Protein AF-A0A969GV10-F1 (afdb_monomer)

pLDDT: mean 94.23, std 7.37, range [53.69, 98.62]

Solvent-accessible surface area (backbone atoms only — not comparable to full-atom values): 3915 Å² total; per-residue (Å²): 134,85,73,63,50,64,48,79,40,81,35,82,61,45,70,70,53,46,52,46,46,47,44,40,36,71,79,59,58,25,76,41,40,32,33,38,29,73,34,71,79,61,63,81,68,44,54,66,35,39,53,48,42,44,75,39,63,27,82,44,63,45,78,43,87,52,74,120

Foldseek 3Di:
DDQAQEDEQAFDLDPVSLQVLVCCCPVRVRNAYEYEYECLPCPPVCVNSQVSNVVSPHPYYYYHYDVD

Structure (mmCIF, N/CA/C/O backbone):
data_AF-A0A969GV10-F1
#
_entry.id   AF-A0A969GV10-F1
#
loop_
_atom_site.group_PDB
_atom_site.id
_atom_site.type_symbol
_atom_site.label_atom_id
_atom_site.label_alt_id
_atom_site.label_comp_id
_atom_site.label_asym_id
_atom_site.l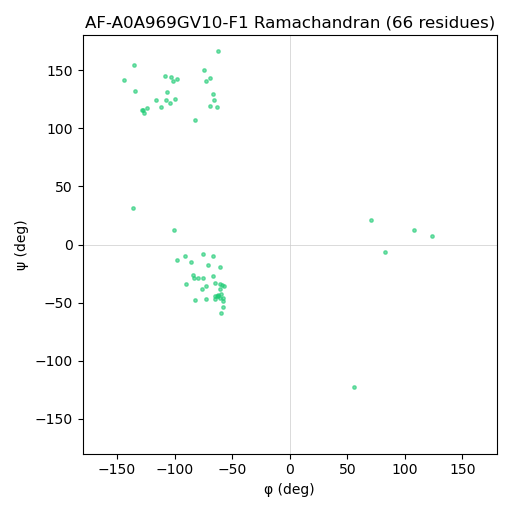abel_entity_id
_atom_site.label_seq_id
_atom_site.pdbx_PDB_ins_code
_atom_site.Cartn_x
_atom_site.Cartn_y
_atom_site.Cartn_z
_atom_site.occupancy
_atom_site.B_iso_or_equiv
_atom_site.auth_seq_id
_atom_site.auth_comp_id
_atom_site.auth_asym_id
_atom_site.auth_atom_id
_atom_site.pdbx_PDB_model_num
ATOM 1 N N . MET A 1 1 ? -24.425 7.458 8.263 1.00 53.69 1 MET A N 1
ATOM 2 C CA . MET A 1 1 ? -23.560 6.944 7.178 1.00 53.69 1 MET A CA 1
ATOM 3 C C . MET A 1 1 ? -22.382 6.244 7.829 1.00 53.69 1 MET A C 1
ATOM 5 O O . MET A 1 1 ? -21.718 6.878 8.640 1.00 53.69 1 MET A O 1
ATOM 9 N N . GLY A 1 2 ? -22.188 4.949 7.573 1.00 65.12 2 GLY A N 1
ATOM 10 C CA . GLY A 1 2 ? -21.029 4.213 8.090 1.00 65.12 2 GLY A CA 1
ATOM 11 C C . GLY A 1 2 ? -19.760 4.627 7.346 1.00 65.12 2 GLY A C 1
ATOM 12 O O . GLY A 1 2 ? -19.815 4.875 6.142 1.00 65.12 2 GLY A O 1
ATOM 13 N N . ARG A 1 3 ? -18.638 4.751 8.059 1.00 81.38 3 ARG A N 1
ATOM 14 C CA . ARG A 1 3 ? -17.320 4.906 7.430 1.00 81.38 3 ARG A CA 1
ATOM 15 C C . ARG A 1 3 ? -16.884 3.555 6.853 1.00 81.38 3 ARG A C 1
ATOM 17 O O . ARG A 1 3 ? -17.286 2.517 7.368 1.00 81.38 3 ARG A O 1
ATOM 24 N N . ALA A 1 4 ? -16.099 3.570 5.778 1.00 90.81 4 ALA A N 1
ATOM 25 C CA . ALA A 1 4 ? -15.585 2.341 5.182 1.00 90.81 4 ALA A CA 1
ATOM 26 C C . ALA A 1 4 ? -14.600 1.650 6.141 1.00 90.81 4 ALA A C 1
ATOM 28 O O 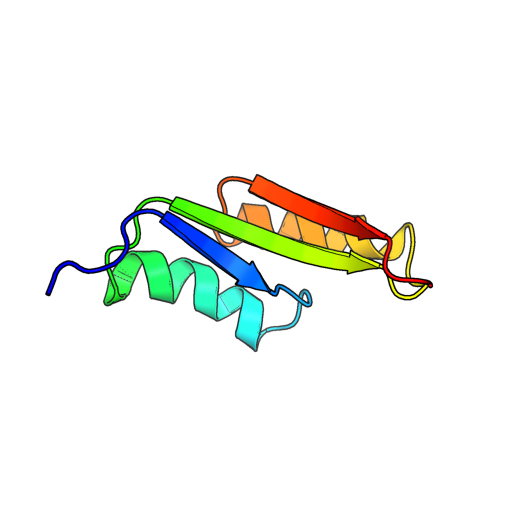. ALA A 1 4 ? -13.666 2.284 6.624 1.00 90.81 4 ALA A O 1
ATOM 29 N N . GLU A 1 5 ? -14.785 0.354 6.392 1.00 95.44 5 GLU A N 1
ATOM 30 C CA . GLU A 1 5 ? -13.876 -0.436 7.240 1.00 95.44 5 GLU A CA 1
ATOM 31 C C . GLU A 1 5 ? -12.648 -0.936 6.468 1.00 95.44 5 GLU A C 1
ATOM 33 O O . GLU A 1 5 ? -11.569 -1.096 7.042 1.00 95.44 5 GLU A O 1
ATOM 38 N N . LYS A 1 6 ? -12.805 -1.140 5.154 1.00 97.00 6 LYS A N 1
ATOM 39 C CA . LYS A 1 6 ? -11.786 -1.654 4.239 1.00 97.00 6 LYS A CA 1
ATOM 40 C C . LYS A 1 6 ? -11.740 -0.825 2.964 1.00 97.00 6 LYS A C 1
ATOM 42 O O . LYS A 1 6 ? -12.780 -0.571 2.358 1.00 97.00 6 LYS A O 1
ATOM 47 N N . VAL A 1 7 ? -10.541 -0.426 2.546 1.00 97.56 7 VAL A N 1
ATOM 48 C CA . VAL A 1 7 ? -10.333 0.418 1.359 1.00 97.56 7 VAL A CA 1
ATOM 49 C C . VAL A 1 7 ? -9.181 -0.081 0.495 1.00 97.56 7 VAL A C 1
ATOM 51 O O . VAL A 1 7 ? -8.237 -0.705 0.984 1.00 97.56 7 VAL A O 1
ATOM 54 N N . VAL A 1 8 ? -9.251 0.255 -0.794 1.00 98.12 8 VAL A N 1
ATOM 55 C CA . VAL A 1 8 ? -8.131 0.146 -1.732 1.00 98.12 8 VAL A CA 1
ATOM 56 C C . VAL A 1 8 ? -7.634 1.556 -2.040 1.00 98.12 8 VAL A C 1
ATOM 58 O O . VAL A 1 8 ? -8.408 2.409 -2.467 1.00 98.12 8 VAL A O 1
ATOM 61 N N . LEU A 1 9 ? -6.348 1.798 -1.809 1.00 98.12 9 LEU A N 1
ATOM 62 C CA . LEU A 1 9 ? -5.663 3.053 -2.093 1.00 98.12 9 LEU A CA 1
ATOM 63 C C . LEU A 1 9 ? -4.806 2.889 -3.351 1.00 98.12 9 LEU A C 1
ATOM 65 O O . LEU A 1 9 ? -3.895 2.060 -3.376 1.00 98.12 9 LEU A O 1
ATOM 69 N N . ALA A 1 10 ? -5.059 3.713 -4.368 1.00 97.88 10 ALA A N 1
ATOM 70 C CA . ALA A 1 10 ? -4.123 3.879 -5.474 1.00 97.88 10 ALA A CA 1
ATOM 71 C C . ALA A 1 10 ? -2.811 4.464 -4.927 1.00 97.88 10 ALA A C 1
ATOM 73 O O . ALA A 1 10 ? -2.801 5.544 -4.331 1.00 97.88 10 ALA A O 1
ATOM 74 N N . TYR A 1 11 ? -1.717 3.725 -5.076 1.00 97.94 11 TYR A N 1
ATOM 75 C CA . TYR A 1 11 ? -0.479 3.977 -4.354 1.00 97.94 11 TYR A CA 1
ATOM 76 C C . TYR A 1 11 ? 0.701 4.099 -5.313 1.00 97.94 11 TYR A C 1
ATOM 78 O O . TYR A 1 11 ? 1.110 3.132 -5.946 1.00 97.94 11 TYR A O 1
ATOM 86 N N . SER A 1 12 ? 1.264 5.303 -5.394 1.00 94.81 12 SER A N 1
ATOM 87 C CA . SER A 1 12 ? 2.403 5.623 -6.263 1.00 94.81 12 SER A CA 1
ATOM 88 C C . SER A 1 12 ? 3.772 5.431 -5.603 1.00 94.81 12 SER A C 1
ATOM 90 O O . SER A 1 12 ? 4.790 5.571 -6.270 1.00 94.81 12 SER A O 1
ATOM 92 N N . GLY A 1 13 ? 3.831 5.207 -4.285 1.00 95.06 13 GLY A N 1
ATOM 93 C CA . GLY A 1 13 ? 5.088 5.223 -3.522 1.00 95.06 13 GLY A CA 1
ATOM 94 C C . GLY A 1 13 ? 5.570 6.615 -3.106 1.00 95.06 13 GLY A C 1
ATOM 95 O O . GLY A 1 13 ? 6.518 6.736 -2.320 1.00 95.06 13 GLY A O 1
ATOM 96 N N . GLY A 1 14 ? 4.902 7.674 -3.570 1.00 96.19 14 GLY A N 1
ATOM 97 C CA . GLY A 1 14 ? 5.169 9.057 -3.178 1.00 96.19 14 GLY A CA 1
ATOM 98 C C . GLY A 1 14 ? 4.946 9.320 -1.685 1.00 96.19 14 GLY A C 1
ATOM 99 O O . GLY A 1 14 ? 4.372 8.505 -0.958 1.00 96.19 14 GLY A O 1
ATOM 100 N N . VAL A 1 15 ? 5.424 10.469 -1.204 1.00 97.12 15 VAL A N 1
ATOM 101 C CA . VAL A 1 15 ? 5.229 10.882 0.198 1.00 97.12 15 VAL A CA 1
ATOM 102 C C . VAL A 1 15 ? 3.739 11.014 0.513 1.00 97.12 15 VAL A C 1
ATOM 104 O O . VAL A 1 15 ? 3.288 10.436 1.498 1.00 97.12 15 VAL A O 1
ATOM 107 N N . ASP A 1 16 ? 2.974 11.659 -0.367 1.00 97.44 16 ASP A N 1
ATOM 108 C CA . ASP A 1 16 ? 1.543 11.912 -0.165 1.00 97.44 16 ASP A CA 1
ATOM 109 C C . ASP A 1 16 ? 0.760 10.611 0.045 1.00 97.44 16 ASP A C 1
ATOM 111 O O . ASP A 1 16 ? 0.115 10.413 1.074 1.00 97.44 16 ASP A O 1
ATOM 115 N N . THR A 1 17 ? 0.904 9.659 -0.882 1.00 97.06 17 THR A N 1
ATOM 116 C CA . THR A 1 17 ? 0.220 8.360 -0.812 1.00 97.06 17 THR A CA 1
ATOM 117 C C . THR A 1 17 ? 0.707 7.505 0.360 1.00 97.06 17 THR A C 1
ATOM 119 O O . THR A 1 17 ? -0.066 6.719 0.906 1.00 97.06 17 THR A O 1
ATOM 122 N N . SER A 1 18 ? 1.953 7.687 0.811 1.00 97.88 18 SER A N 1
ATOM 123 C CA . SER A 1 18 ? 2.493 7.004 1.998 1.00 97.88 18 SER A CA 1
ATOM 124 C C . SER A 1 18 ? 1.922 7.542 3.305 1.00 97.88 18 SER A C 1
ATOM 126 O O . SER A 1 18 ? 1.683 6.759 4.220 1.00 97.88 18 SER A O 1
ATOM 128 N N . VAL A 1 19 ? 1.666 8.849 3.394 1.00 97.94 19 VAL A N 1
ATOM 129 C CA . VAL A 1 19 ? 1.037 9.480 4.567 1.00 97.94 19 VAL A CA 1
ATOM 130 C C . VAL A 1 19 ? -0.466 9.186 4.619 1.00 97.94 19 VAL A C 1
ATOM 132 O O . VAL A 1 19 ? -1.029 9.059 5.707 1.00 97.94 19 VAL A O 1
ATOM 135 N N . CYS A 1 20 ? -1.122 8.983 3.471 1.00 98.00 20 CYS A N 1
ATOM 136 C CA . CYS A 1 20 ? -2.536 8.602 3.430 1.00 98.00 20 CYS A CA 1
ATOM 137 C C . CYS A 1 20 ? -2.833 7.284 4.161 1.00 98.00 20 CYS A C 1
ATOM 139 O O . CYS A 1 20 ? -3.892 7.168 4.768 1.00 98.00 20 CYS A O 1
ATOM 141 N N . ILE A 1 21 ? -1.926 6.302 4.137 1.00 98.31 21 ILE A N 1
ATOM 142 C CA . ILE A 1 21 ? -2.146 4.992 4.775 1.00 98.31 21 ILE A CA 1
ATOM 143 C C . ILE A 1 21 ? -2.382 5.129 6.293 1.00 98.31 21 ILE A C 1
ATOM 145 O O . ILE A 1 21 ? -3.457 4.735 6.751 1.00 98.31 21 ILE A O 1
ATOM 149 N N . PRO A 1 22 ? -1.458 5.696 7.099 1.00 97.94 22 PRO A N 1
ATOM 150 C CA . PRO A 1 22 ? -1.704 5.885 8.526 1.00 97.94 22 PRO A CA 1
ATOM 151 C C . PRO A 1 22 ? -2.844 6.873 8.792 1.00 97.94 22 PRO A C 1
ATOM 153 O O . PRO A 1 22 ? -3.606 6.653 9.729 1.00 97.94 22 PRO A O 1
ATOM 156 N N . TYR A 1 23 ? -3.026 7.898 7.954 1.00 97.69 23 TYR A N 1
ATOM 157 C CA . TYR A 1 23 ? -4.120 8.864 8.098 1.00 97.69 23 TYR A CA 1
ATOM 158 C C . TYR A 1 23 ? -5.506 8.208 7.965 1.00 97.69 23 TYR A C 1
ATOM 160 O O . TYR A 1 23 ? -6.386 8.437 8.792 1.00 97.69 23 TYR A O 1
ATOM 168 N N . LEU A 1 24 ? -5.696 7.325 6.978 1.00 97.06 24 LEU A N 1
ATOM 169 C CA . LEU A 1 24 ? -6.936 6.555 6.813 1.00 97.06 24 LEU A CA 1
ATOM 170 C C . LEU A 1 24 ? -7.216 5.669 8.035 1.00 97.06 24 LEU A C 1
ATOM 172 O O . LEU A 1 24 ? -8.358 5.550 8.476 1.00 97.06 24 LEU A O 1
ATOM 176 N N . LYS A 1 25 ? -6.176 5.078 8.625 1.00 96.06 25 LYS A N 1
ATOM 177 C CA . LYS A 1 25 ? -6.336 4.221 9.805 1.00 96.06 25 LYS A CA 1
ATOM 178 C C . LYS A 1 25 ? -6.648 5.026 11.065 1.00 96.06 25 LYS A C 1
ATOM 180 O O . LYS A 1 25 ? -7.560 4.669 11.801 1.00 96.06 25 LYS A O 1
ATOM 185 N N . GLN A 1 26 ? -5.909 6.106 11.307 1.00 96.06 26 GLN A N 1
ATOM 186 C CA . GLN A 1 26 ? -5.968 6.868 12.558 1.00 96.06 26 GLN A CA 1
ATOM 187 C C . GLN A 1 26 ? -7.129 7.868 12.586 1.00 96.06 26 GLN A C 1
ATOM 189 O O . GLN A 1 26 ? -7.895 7.885 13.542 1.00 96.06 26 GLN A O 1
ATOM 194 N N . GLU A 1 27 ? -7.307 8.654 11.525 1.00 95.81 27 GLU A N 1
ATOM 195 C CA . GLU A 1 27 ? -8.291 9.748 11.499 1.00 95.81 27 GLU A CA 1
ATOM 196 C C . GLU A 1 27 ? -9.657 9.283 10.978 1.00 95.81 27 GLU A C 1
ATOM 198 O O . GLU A 1 27 ? -10.724 9.733 11.421 1.00 95.81 27 GLU A O 1
ATOM 203 N N . TRP A 1 28 ? -9.642 8.334 10.040 1.00 94.38 28 TRP A N 1
ATOM 204 C CA . TRP A 1 28 ? -10.861 7.819 9.418 1.00 94.38 28 TRP A CA 1
ATOM 205 C C . TRP A 1 28 ? -11.356 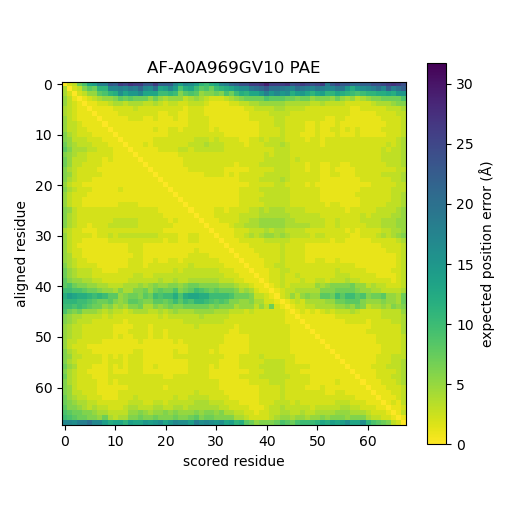6.514 10.040 1.00 94.38 28 TRP A C 1
ATOM 207 O O . TRP A 1 28 ? -12.521 6.172 9.842 1.00 94.38 28 TRP A O 1
ATOM 217 N N . GLY A 1 29 ? -10.543 5.836 10.854 1.00 95.31 29 GLY A N 1
ATOM 218 C CA . GLY A 1 29 ? -10.917 4.574 11.498 1.00 95.31 29 GLY A CA 1
ATOM 219 C C . GLY A 1 29 ? -11.008 3.399 10.523 1.00 95.31 29 GLY A C 1
ATOM 220 O O . GLY A 1 29 ? -11.689 2.415 10.806 1.00 95.31 29 GLY A O 1
ATOM 221 N N . VAL A 1 30 ? -10.355 3.499 9.362 1.00 97.25 30 VAL A N 1
ATOM 222 C CA . VAL A 1 30 ? -10.288 2.402 8.395 1.00 97.25 30 VAL A CA 1
ATOM 223 C C . VAL A 1 30 ? -9.427 1.292 8.989 1.00 97.25 30 VAL A C 1
ATOM 225 O O . VAL A 1 30 ? -8.247 1.489 9.275 1.00 97.25 30 VAL A O 1
ATOM 228 N N . SER A 1 31 ? -10.001 0.109 9.169 1.00 96.50 31 SER A N 1
ATOM 229 C CA . SER A 1 31 ? -9.293 -1.021 9.778 1.00 9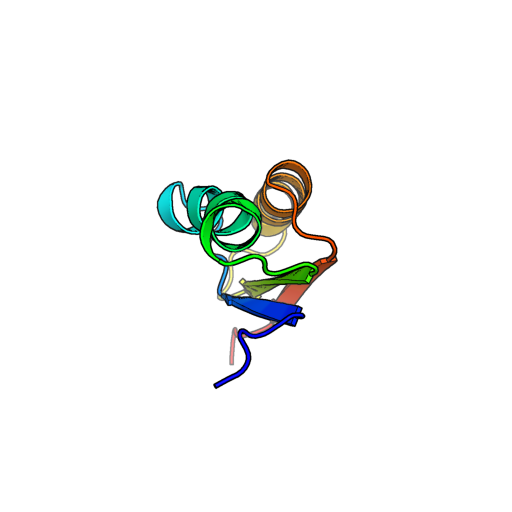6.50 31 SER A CA 1
ATOM 230 C C . SER A 1 31 ? -8.306 -1.657 8.800 1.00 96.50 31 SER A C 1
ATOM 232 O O . SER A 1 31 ? -7.181 -2.000 9.172 1.00 96.50 31 SER A O 1
ATOM 234 N N . GLU A 1 32 ? -8.691 -1.750 7.527 1.00 98.00 32 GLU A N 1
ATOM 235 C CA . GLU A 1 32 ? -7.911 -2.416 6.489 1.00 98.00 32 GLU A CA 1
ATOM 236 C C . GLU A 1 32 ? -7.625 -1.491 5.305 1.00 98.00 32 GLU A C 1
ATOM 238 O O . GLU A 1 32 ? -8.526 -1.068 4.579 1.00 98.00 32 GLU A O 1
ATOM 243 N N . VAL A 1 33 ? -6.341 -1.225 5.067 1.00 98.44 33 VAL A N 1
ATOM 244 C CA . VAL A 1 33 ? -5.876 -0.498 3.882 1.00 98.44 33 VAL A CA 1
ATOM 245 C C . VAL A 1 33 ? -5.108 -1.463 2.991 1.00 98.44 33 VAL A C 1
ATOM 247 O O . VAL A 1 33 ? -4.081 -2.011 3.394 1.00 98.44 33 VAL A O 1
ATOM 250 N N . ILE A 1 34 ? -5.609 -1.669 1.779 1.00 98.62 34 ILE A N 1
ATOM 251 C CA . ILE A 1 34 ? -4.917 -2.366 0.694 1.00 98.62 34 ILE A CA 1
ATOM 252 C C . ILE A 1 34 ? -4.375 -1.303 -0.256 1.00 98.62 34 ILE A C 1
ATOM 254 O O . ILE A 1 34 ? -5.052 -0.315 -0.524 1.00 98.62 34 ILE A O 1
ATOM 258 N N . THR A 1 35 ? -3.169 -1.492 -0.778 1.00 98.62 35 THR A N 1
ATOM 259 C CA . THR A 1 35 ? -2.604 -0.605 -1.802 1.00 98.62 35 THR A CA 1
ATOM 260 C C . THR A 1 35 ? -2.563 -1.290 -3.157 1.00 98.62 35 THR A C 1
ATOM 262 O O . THR A 1 35 ? -2.346 -2.500 -3.238 1.00 98.62 35 THR A O 1
ATOM 265 N N . LEU A 1 36 ? -2.775 -0.505 -4.209 1.00 97.94 36 LEU A N 1
ATOM 266 C CA . LEU A 1 36 ? -2.645 -0.922 -5.598 1.00 97.94 36 LEU A CA 1
ATOM 267 C C . LEU A 1 36 ? -1.725 0.061 -6.324 1.00 97.94 36 LEU A C 1
ATOM 269 O O . LEU A 1 36 ? -2.063 1.238 -6.456 1.00 97.94 36 LEU A O 1
ATOM 273 N N . ALA A 1 37 ? -0.581 -0.428 -6.787 1.00 96.56 37 ALA A N 1
ATOM 274 C CA . ALA A 1 37 ? 0.290 0.267 -7.723 1.00 96.56 37 ALA A CA 1
ATOM 275 C C . ALA A 1 37 ? 0.027 -0.253 -9.143 1.00 96.56 37 ALA A C 1
ATOM 277 O O . ALA A 1 37 ? -0.209 -1.445 -9.335 1.00 96.56 37 ALA A O 1
ATOM 278 N N . ALA A 1 38 ? 0.065 0.638 -10.129 1.00 94.94 38 ALA A N 1
ATOM 279 C CA . ALA A 1 38 ? 0.010 0.274 -11.540 1.00 94.94 38 ALA A CA 1
ATOM 280 C C . ALA A 1 38 ? 1.433 0.288 -12.119 1.00 94.94 38 ALA A C 1
ATOM 282 O O . ALA A 1 38 ? 2.126 1.301 -11.996 1.00 94.94 38 ALA A O 1
ATOM 283 N N . ASP A 1 39 ? 1.861 -0.821 -12.721 1.00 94.62 39 ASP A N 1
ATOM 284 C CA . ASP A 1 39 ? 3.098 -0.912 -13.496 1.00 94.62 39 ASP A CA 1
ATOM 285 C C . ASP A 1 39 ? 2.843 -0.388 -14.909 1.00 94.62 39 ASP A C 1
ATOM 287 O O . ASP A 1 39 ? 2.179 -1.034 -15.716 1.00 94.62 39 ASP A O 1
ATOM 291 N N . LEU A 1 40 ? 3.379 0.794 -15.193 1.00 93.56 40 LEU A N 1
ATOM 292 C CA . LEU A 1 40 ? 3.324 1.467 -16.490 1.00 93.56 40 LEU A CA 1
ATOM 293 C C . LEU A 1 40 ? 4.639 1.292 -17.272 1.00 93.56 40 LEU A C 1
ATOM 295 O O . LEU A 1 40 ? 4.873 2.003 -18.249 1.00 93.56 40 LEU A O 1
ATOM 299 N N . GLY A 1 41 ? 5.517 0.383 -16.833 1.00 92.06 41 GLY A N 1
ATOM 300 C CA . GLY A 1 41 ? 6.851 0.166 -17.401 1.00 92.06 41 GLY A CA 1
ATOM 301 C C . GLY A 1 41 ? 8.001 0.302 -16.401 1.00 92.06 41 GLY A C 1
ATOM 302 O O . GLY A 1 41 ? 9.155 0.268 -16.821 1.00 92.06 41 GLY A O 1
ATOM 303 N N . GLN A 1 42 ? 7.715 0.450 -15.105 1.00 89.94 42 GLN A N 1
ATOM 304 C CA . GLN A 1 42 ? 8.726 0.540 -14.046 1.00 89.94 42 GLN A CA 1
ATOM 305 C C . GLN A 1 42 ? 9.279 -0.835 -13.635 1.00 89.94 42 GLN A C 1
ATOM 307 O O . GLN A 1 42 ? 10.427 -0.926 -13.2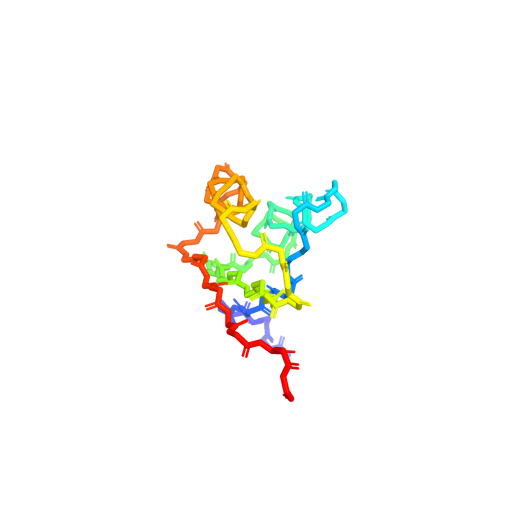03 1.00 89.94 42 GLN A O 1
ATOM 312 N N . GLY A 1 43 ? 8.490 -1.909 -13.765 1.00 86.06 43 GLY A N 1
ATOM 313 C CA . GLY A 1 43 ? 8.933 -3.276 -13.464 1.00 86.06 43 GLY A CA 1
ATOM 314 C C . GLY A 1 43 ? 9.486 -3.444 -12.040 1.00 86.06 43 GLY A C 1
ATOM 315 O O . GLY A 1 43 ? 8.796 -3.152 -11.061 1.00 86.06 43 GLY A O 1
ATOM 316 N N . ASP A 1 44 ? 10.738 -3.904 -11.925 1.00 83.62 44 ASP A N 1
ATOM 317 C CA . ASP A 1 44 ? 11.408 -4.231 -10.651 1.00 83.62 44 ASP A CA 1
ATOM 318 C C . ASP A 1 44 ? 11.535 -3.034 -9.684 1.00 83.62 44 ASP A C 1
ATOM 320 O O . ASP A 1 44 ? 11.684 -3.217 -8.473 1.00 83.62 44 ASP A O 1
ATOM 324 N N . GLU A 1 45 ? 11.417 -1.796 -10.176 1.00 87.56 45 GLU A N 1
ATOM 325 C CA . GLU A 1 45 ? 11.427 -0.585 -9.340 1.00 87.56 45 GLU A CA 1
ATOM 326 C C . GLU A 1 45 ? 10.200 -0.471 -8.412 1.00 87.56 45 GLU A C 1
ATOM 328 O O . GLU A 1 45 ? 10.166 0.377 -7.514 1.00 87.56 45 GLU A O 1
ATOM 333 N N . LEU A 1 46 ? 9.191 -1.331 -8.583 1.00 91.69 46 LEU A N 1
ATOM 334 C CA . LEU A 1 46 ? 7.969 -1.337 -7.776 1.00 91.69 46 LEU A CA 1
ATOM 335 C C . LEU A 1 46 ? 8.085 -2.151 -6.483 1.00 91.69 46 LEU A C 1
ATOM 337 O O . LEU A 1 46 ? 7.274 -1.954 -5.576 1.00 91.69 46 LEU A O 1
ATOM 341 N N . GLU A 1 47 ? 9.095 -3.007 -6.325 1.00 93.19 47 GLU A N 1
ATOM 342 C CA . GLU A 1 47 ? 9.299 -3.732 -5.062 1.00 93.19 47 GLU A CA 1
ATOM 343 C C . GLU A 1 47 ? 9.602 -2.787 -3.878 1.00 93.19 47 GLU A C 1
ATOM 345 O O . GLU A 1 47 ? 8.935 -2.890 -2.843 1.00 93.19 47 GLU A O 1
ATOM 350 N N . PRO A 1 48 ? 10.477 -1.768 -4.005 1.00 94.75 48 PRO A N 1
ATOM 351 C CA . PRO A 1 48 ? 10.632 -0.738 -2.974 1.00 94.75 48 PRO A CA 1
ATOM 352 C C . PRO A 1 48 ? 9.331 0.010 -2.643 1.00 94.75 48 PRO A C 1
ATOM 354 O O . PRO A 1 48 ? 9.086 0.356 -1.483 1.00 94.75 48 PRO A O 1
ATOM 357 N N . VAL A 1 49 ? 8.480 0.254 -3.646 1.00 95.25 49 VAL A N 1
ATOM 358 C CA . VAL A 1 49 ? 7.158 0.879 -3.469 1.00 95.25 49 VAL A CA 1
ATOM 359 C C . VAL A 1 49 ? 6.262 -0.036 -2.634 1.00 95.25 49 VAL A C 1
ATOM 361 O O . VAL A 1 49 ? 5.673 0.402 -1.643 1.00 95.25 49 VAL A O 1
ATOM 364 N N . ARG A 1 50 ? 6.222 -1.325 -2.971 1.00 96.19 50 ARG A N 1
ATOM 365 C CA . ARG A 1 50 ? 5.475 -2.350 -2.241 1.00 96.19 50 ARG A CA 1
ATOM 366 C C . ARG A 1 50 ? 5.911 -2.445 -0.782 1.00 96.19 50 ARG A C 1
ATOM 368 O O . ARG A 1 50 ? 5.073 -2.399 0.121 1.00 96.19 50 ARG A O 1
ATOM 375 N N . GLU A 1 51 ? 7.215 -2.523 -0.527 1.00 97.19 51 GLU A N 1
ATOM 376 C CA . GLU A 1 51 ? 7.752 -2.550 0.834 1.00 97.19 51 GLU A CA 1
ATOM 377 C C . GLU A 1 51 ? 7.368 -1.303 1.630 1.00 97.19 51 GLU A C 1
ATOM 379 O O . GLU A 1 51 ? 7.015 -1.395 2.810 1.00 97.19 51 GLU A O 1
ATOM 384 N N . LYS A 1 52 ? 7.442 -0.129 0.995 1.00 97.50 52 LYS A N 1
ATOM 385 C CA . LYS A 1 52 ? 7.091 1.141 1.628 1.00 97.50 52 LYS A CA 1
ATOM 386 C C . LYS A 1 52 ? 5.619 1.169 2.034 1.00 97.50 52 LYS A C 1
ATOM 388 O O . LYS A 1 52 ? 5.330 1.549 3.164 1.00 97.50 52 LYS A O 1
ATOM 393 N N . ALA A 1 53 ? 4.707 0.693 1.184 1.00 98.12 53 ALA A N 1
ATOM 394 C CA . ALA A 1 53 ? 3.283 0.594 1.512 1.00 98.12 53 ALA A CA 1
ATOM 395 C C . ALA A 1 53 ? 3.027 -0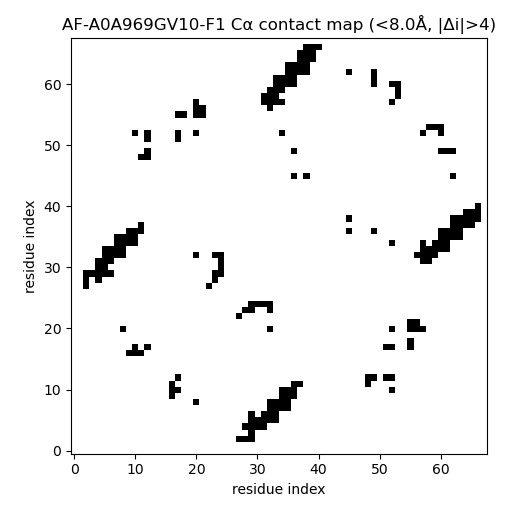.262 2.762 1.00 98.12 53 ALA A C 1
ATOM 397 O O . ALA A 1 53 ? 2.277 0.136 3.659 1.00 98.12 53 ALA A O 1
ATOM 398 N N . LEU A 1 54 ? 3.673 -1.430 2.838 1.00 98.19 54 LEU A N 1
ATOM 399 C CA . LEU A 1 54 ? 3.548 -2.343 3.976 1.00 98.19 54 LEU A CA 1
ATOM 400 C C . LEU A 1 54 ? 4.118 -1.716 5.255 1.00 98.19 54 LEU A C 1
ATOM 402 O O . LEU A 1 54 ? 3.457 -1.727 6.293 1.00 98.19 54 LEU A O 1
ATOM 406 N N . LYS A 1 55 ? 5.298 -1.083 5.171 1.00 98.19 55 LYS A N 1
ATOM 407 C CA . LYS A 1 55 ? 5.914 -0.337 6.287 1.00 98.19 55 LYS A CA 1
ATOM 408 C C . LYS A 1 55 ? 5.032 0.823 6.764 1.00 98.19 55 LYS A C 1
ATOM 410 O O . LYS A 1 55 ? 4.985 1.100 7.958 1.00 98.19 55 LYS A O 1
ATOM 415 N N . SER A 1 56 ? 4.297 1.466 5.858 1.00 97.94 56 SER A N 1
ATOM 416 C CA . SER A 1 56 ? 3.327 2.523 6.175 1.00 97.94 56 SER A CA 1
ATOM 417 C C . SER A 1 56 ? 2.016 2.007 6.786 1.00 97.94 56 SER A C 1
ATOM 419 O O . SER A 1 56 ? 1.214 2.813 7.255 1.00 97.94 56 SER A O 1
ATOM 421 N N . GLY A 1 57 ? 1.790 0.688 6.833 1.00 97.81 57 GLY A N 1
ATOM 422 C CA . GLY A 1 57 ? 0.669 0.069 7.547 1.00 97.81 57 GLY A CA 1
ATOM 423 C C . GLY A 1 57 ? -0.438 -0.513 6.667 1.00 97.81 57 GLY A C 1
ATOM 424 O O . GLY A 1 57 ? -1.511 -0.830 7.201 1.00 97.81 57 GLY A O 1
ATOM 425 N N . ALA A 1 58 ? -0.202 -0.653 5.358 1.00 98.44 58 ALA A N 1
ATOM 426 C CA . ALA A 1 58 ? -1.076 -1.41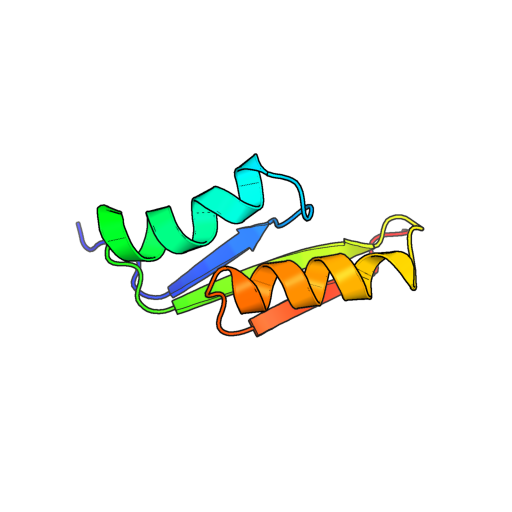8 4.476 1.00 98.44 58 ALA A CA 1
ATOM 427 C C . ALA A 1 58 ? -0.982 -2.915 4.805 1.00 98.44 58 ALA A C 1
ATOM 429 O O . ALA A 1 58 ? 0.092 -3.419 5.128 1.00 98.44 58 ALA A O 1
ATOM 430 N N . ILE A 1 59 ? -2.099 -3.633 4.708 1.00 98.44 59 ILE A N 1
ATOM 431 C CA . ILE A 1 59 ? -2.134 -5.081 4.974 1.00 98.44 59 ILE A CA 1
ATOM 432 C C . ILE A 1 59 ? -1.728 -5.903 3.745 1.00 98.44 59 ILE A C 1
ATOM 434 O O . ILE A 1 59 ? -1.249 -7.024 3.874 1.00 98.44 59 ILE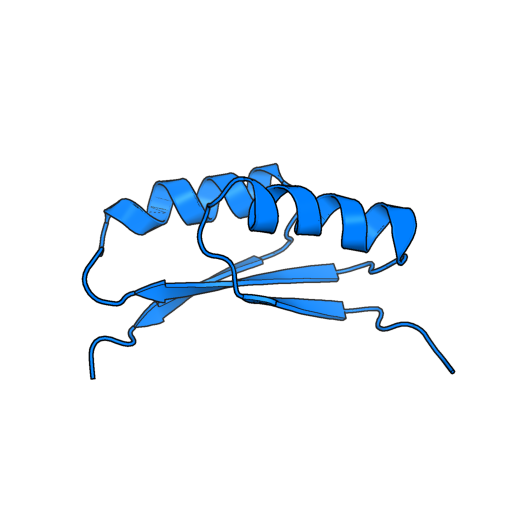 A O 1
ATOM 438 N N . ILE A 1 60 ? -1.934 -5.342 2.550 1.00 98.19 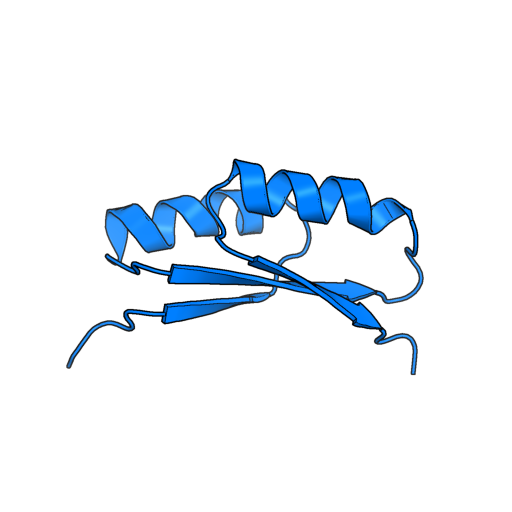60 ILE A N 1
ATOM 439 C CA . ILE A 1 60 ? -1.603 -5.936 1.255 1.00 98.19 60 ILE A CA 1
ATOM 440 C C . ILE A 1 60 ? -1.148 -4.801 0.335 1.00 98.19 60 ILE A C 1
ATOM 442 O O . ILE A 1 60 ? -1.718 -3.705 0.353 1.00 98.19 60 ILE A O 1
ATOM 446 N N . SER A 1 61 ? -0.138 -5.073 -0.487 1.00 97.88 61 SER A N 1
ATOM 447 C CA . SER A 1 61 ? 0.276 -4.200 -1.579 1.00 97.88 61 SER A CA 1
ATOM 448 C C . SER A 1 61 ? 0.346 -5.005 -2.870 1.00 97.88 61 SER A C 1
ATOM 450 O O . SER A 1 61 ? 1.088 -5.988 -2.952 1.00 97.88 61 SER A O 1
ATOM 452 N N . LEU A 1 62 ? -0.514 -4.631 -3.816 1.00 97.12 62 LEU A N 1
ATOM 453 C CA . LEU A 1 62 ? -0.673 -5.251 -5.124 1.00 97.12 62 LEU A CA 1
ATOM 454 C C . LEU A 1 62 ? -0.011 -4.378 -6.184 1.00 97.12 62 LEU A C 1
ATOM 456 O O . LEU A 1 62 ? -0.097 -3.152 -6.125 1.00 97.12 62 LEU A O 1
ATOM 460 N N . VAL A 1 63 ? 0.579 -5.030 -7.178 1.00 95.06 63 VAL A N 1
ATOM 461 C CA . VAL A 1 63 ? 1.040 -4.395 -8.409 1.00 95.06 63 VAL A CA 1
ATOM 462 C C . VAL A 1 63 ? 0.220 -4.985 -9.550 1.00 95.06 63 VAL A C 1
ATOM 464 O O . VAL A 1 63 ? 0.155 -6.206 -9.684 1.00 95.06 63 VAL A O 1
ATOM 467 N N . ALA A 1 64 ? -0.444 -4.135 -10.325 1.00 93.94 64 ALA A N 1
ATOM 468 C CA . ALA A 1 64 ? -1.159 -4.530 -11.531 1.00 93.94 64 ALA A CA 1
ATOM 469 C C . ALA A 1 64 ? -0.385 -4.060 -12.761 1.00 93.94 64 ALA A C 1
ATOM 471 O O . ALA A 1 64 ? -0.005 -2.894 -12.826 1.00 93.94 64 ALA A O 1
ATOM 472 N N . ASP A 1 65 ? -0.176 -4.955 -13.724 1.00 93.69 65 ASP A N 1
ATOM 473 C CA . ASP A 1 65 ? 0.344 -4.575 -15.037 1.00 93.69 65 ASP A CA 1
ATOM 474 C C . ASP A 1 65 ? -0.692 -3.701 -15.760 1.00 93.69 65 ASP A C 1
ATOM 476 O O . ASP A 1 65 ? -1.859 -4.085 -15.871 1.00 93.69 65 ASP A O 1
ATOM 480 N N . ALA A 1 66 ? -0.274 -2.510 -16.182 1.00 93.00 66 ALA A N 1
ATOM 481 C CA . ALA A 1 66 ? -1.093 -1.520 -16.872 1.00 93.00 66 ALA A CA 1
ATOM 482 C C . ALA A 1 66 ? -0.337 -0.898 -18.062 1.00 93.00 66 ALA A C 1
ATOM 484 O O . ALA A 1 66 ? -0.521 0.279 -18.377 1.00 93.00 66 ALA A O 1
ATOM 485 N N . LYS A 1 67 ? 0.544 -1.676 -18.705 1.00 90.81 67 LYS A N 1
ATOM 486 C CA . LYS A 1 67 ? 1.299 -1.259 -19.900 1.00 90.81 67 LYS A CA 1
ATOM 487 C C . LYS A 1 67 ? 0.446 -1.136 -21.172 1.00 90.81 67 LYS A C 1
ATOM 489 O O . LYS A 1 67 ? 0.899 -0.490 -22.116 1.00 90.81 67 LYS A O 1
ATOM 494 N N . GLU A 1 68 ? -0.750 -1.727 -21.196 1.00 77.81 68 GLU A N 1
ATOM 495 C CA . GLU A 1 68 ? -1.667 -1.777 -22.350 1.00 77.81 68 GLU A CA 1
ATOM 496 C C . GLU A 1 68 ? -3.069 -1.247 -22.022 1.00 77.81 68 GLU A C 1
ATOM 498 O O . GLU A 1 68 ? -3.577 -1.534 -20.911 1.00 77.81 68 GLU A O 1
#

Secondary structure (DSSP, 8-state):
-PPPSEEEEE--SSHHHHHHHHHHHHTS--SEEEEEEEESS-GGGHHHHHHHHHHTT-SEEEEEE---

Mean predicted aligned error: 3.13 Å

Radius of gyration: 12.22 Å; Cα contacts (8 Å, |Δi|>4): 113; chains: 1; bounding box: 35×18×35 Å

Sequence (68 aa):
MGRAEKVVLAYSGGVDTSVCIPYLKQEWGVSEVITLAADLGQGDELEPVREKALKSGAIISLVADAKE

Nearest PDB structures (foldseek):
  7k5z-assembly1_A  TM=9.119E-01  e=9.353E-07  Legionella pneumophila subsp. pneumophila str. Philadelphia 1
  7k5z-assembly1_D  TM=9.276E-01  e=3.810E-06  Legionella pneumophila subsp. pneumophila str. Philadelphia 1
  7k5z-assembly1_C  TM=9.256E-01  e=6.957E-06  Legionella pneumophila subsp. pneumophila str. Philadelphia 1
  1wxe-assembly1_A  TM=6.462E-01  e=1.426E-02  Escherichia coli
  1wxi-assembly1_A-2  TM=6.424E-01  e=1.426E-02  Escherichia coli